Protein AF-A0A424SRV6-F1 (afdb_monomer)

Radius of gyration: 12.85 Å; Cα contacts (8 Å, |Δi|>4): 57; chains: 1; bounding box: 22×31×27 Å

Sequence (55 aa):
MPEGPETRRMADSISTALIDKKIISFSFFHEQLDPLRALSNISVFDALSKGKAII

Foldseek 3Di:
DDWQVRQQVVQVVCCVVFAPDFDPADDDPDPVCVVVRPDHRDGDNGWDDDTNDID

pLDDT: mean 92.74, std 4.47, range [70.38, 97.12]

Nearest PDB structures (foldseek):
  2oq4-assembly2_B  TM=9.415E-01  e=4.929E-02  Escherichia coli

Solvent-accessible surface area (backbone atoms only — n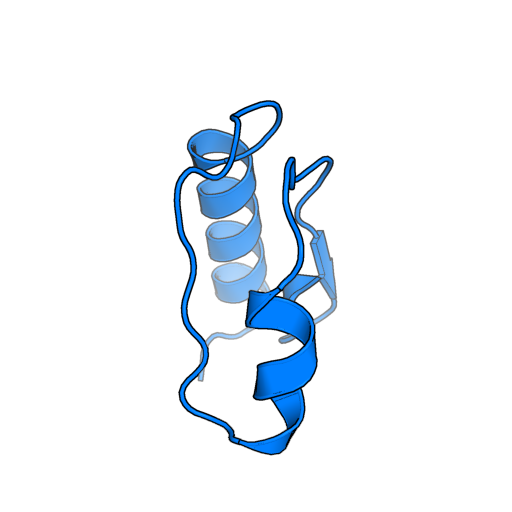ot comparable to full-atom values): 3456 Å² total; per-residue (Å²): 128,70,46,49,72,53,29,39,54,49,20,56,51,48,36,76,72,36,48,83,38,77,56,88,75,81,88,71,93,52,74,92,50,54,77,60,68,75,66,74,90,48,62,39,84,69,47,41,53,60,60,73,43,78,85

Secondary structure (DSSP, 8-state):
---HHHHHHHHHHHHHHHBT-B------SSGGGGGGGG--S-BB----EETTEE-

Structure (mmCIF, N/CA/C/O backbone):
data_AF-A0A424SRV6-F1
#
_entry.id   AF-A0A424SRV6-F1
#
loop_
_atom_site.group_PDB
_atom_site.id
_atom_site.type_symbol
_atom_site.label_atom_id
_atom_site.label_alt_id
_atom_site.label_comp_id
_atom_site.label_asym_id
_atom_site.label_entity_id
_atom_site.label_seq_id
_atom_site.pdbx_PDB_ins_code
_atom_site.Cartn_x
_atom_site.Cartn_y
_atom_site.Cartn_z
_atom_site.occupancy
_atom_site.B_iso_or_equiv
_atom_site.auth_seq_id
_atom_site.auth_comp_id
_atom_site.auth_asym_id
_atom_site.auth_atom_id
_atom_site.pdbx_PDB_model_num
ATOM 1 N N . MET A 1 1 ? 5.169 3.297 -18.049 1.00 70.38 1 MET A N 1
ATOM 2 C CA . MET A 1 1 ? 5.275 2.929 -16.620 1.00 70.38 1 MET A CA 1
ATOM 3 C C . MET A 1 1 ? 4.934 4.182 -15.829 1.00 70.38 1 MET A C 1
ATOM 5 O O . MET A 1 1 ? 5.336 5.238 -16.301 1.00 70.38 1 MET A O 1
ATOM 9 N N . PRO A 1 2 ? 4.168 4.113 -14.730 1.00 80.25 2 PRO A N 1
ATOM 10 C CA . PRO A 1 2 ? 3.938 5.279 -13.877 1.00 80.25 2 PRO A CA 1
ATOM 11 C C . PRO A 1 2 ? 5.285 5.879 -13.447 1.00 80.25 2 PRO A C 1
ATOM 13 O O . PRO A 1 2 ? 6.207 5.130 -13.108 1.00 80.25 2 PRO A O 1
ATOM 16 N N . GLU A 1 3 ? 5.429 7.200 -13.507 1.00 92.38 3 GLU A N 1
ATOM 17 C CA . GLU A 1 3 ? 6.602 7.897 -12.986 1.00 92.38 3 GLU A CA 1
ATOM 18 C C . GLU A 1 3 ? 6.362 8.277 -11.513 1.00 92.38 3 GLU A C 1
ATOM 20 O O . GLU A 1 3 ? 5.376 7.871 -10.886 1.00 92.38 3 GLU A O 1
ATOM 25 N N . GLY A 1 4 ? 7.307 9.003 -10.910 1.00 91.88 4 GLY A N 1
ATOM 26 C CA . GLY A 1 4 ? 7.234 9.388 -9.496 1.00 91.88 4 GLY A CA 1
ATOM 27 C C . GLY A 1 4 ? 5.910 10.066 -9.097 1.00 91.88 4 GLY A C 1
ATOM 28 O O . GLY A 1 4 ? 5.306 9.651 -8.106 1.00 91.88 4 GLY A O 1
ATOM 29 N N . PRO A 1 5 ? 5.410 11.063 -9.857 1.00 94.38 5 PRO A N 1
ATOM 30 C CA . PRO A 1 5 ? 4.131 11.708 -9.565 1.00 94.38 5 PRO A CA 1
ATOM 31 C C . PRO A 1 5 ? 2.935 10.751 -9.618 1.00 94.38 5 PRO A C 1
ATOM 33 O O . PRO A 1 5 ? 2.064 10.818 -8.752 1.00 94.38 5 PRO A O 1
ATOM 36 N N . GLU A 1 6 ? 2.876 9.851 -10.600 1.00 95.75 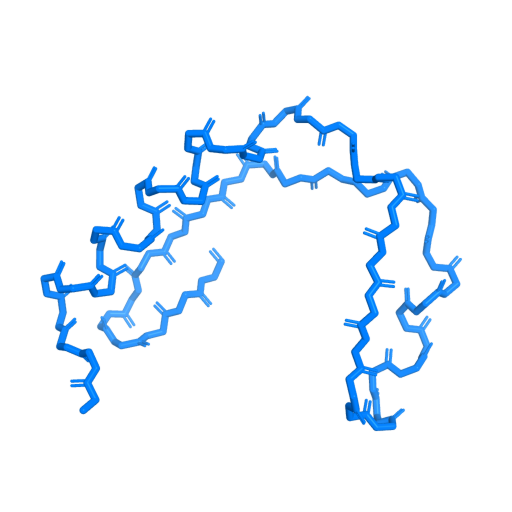6 GLU A N 1
ATOM 37 C CA . GLU A 1 6 ? 1.792 8.873 -10.715 1.00 95.75 6 GLU A CA 1
ATOM 38 C C . GLU A 1 6 ? 1.853 7.824 -9.602 1.00 95.75 6 GLU A C 1
ATOM 40 O O . GLU A 1 6 ? 0.819 7.472 -9.038 1.00 95.75 6 GLU A O 1
ATOM 45 N N . THR A 1 7 ? 3.056 7.375 -9.237 1.00 95.62 7 THR A N 1
ATOM 46 C CA . THR A 1 7 ? 3.262 6.418 -8.137 1.00 95.62 7 THR A CA 1
ATOM 47 C C . THR A 1 7 ? 2.819 7.019 -6.805 1.00 95.62 7 THR A C 1
ATOM 49 O O . THR A 1 7 ? 2.143 6.354 -6.023 1.00 95.62 7 THR A O 1
ATOM 52 N N . ARG A 1 8 ? 3.120 8.303 -6.569 1.00 95.62 8 ARG A N 1
ATOM 53 C CA . ARG A 1 8 ? 2.654 9.027 -5.381 1.00 95.62 8 ARG A CA 1
ATOM 54 C C . ARG A 1 8 ? 1.130 9.118 -5.329 1.00 95.62 8 ARG A C 1
ATOM 56 O O . ARG A 1 8 ? 0.540 8.775 -4.313 1.00 95.62 8 ARG A O 1
ATOM 63 N N . ARG A 1 9 ? 0.485 9.491 -6.441 1.00 96.44 9 ARG A N 1
ATOM 64 C CA . ARG A 1 9 ? -0.989 9.534 -6.527 1.00 96.44 9 ARG A CA 1
ATOM 65 C C . ARG A 1 9 ? -1.627 8.166 -6.280 1.00 96.44 9 ARG A C 1
ATOM 67 O O . ARG A 1 9 ? -2.714 8.084 -5.707 1.00 96.44 9 ARG A O 1
ATOM 74 N N . MET A 1 10 ? -0.968 7.094 -6.716 1.00 96.06 10 MET A N 1
ATOM 75 C CA . MET A 1 10 ? -1.418 5.732 -6.449 1.00 96.06 10 MET A CA 1
ATOM 76 C C . MET A 1 10 ? -1.315 5.389 -4.958 1.00 96.06 10 MET A C 1
ATOM 78 O O . MET A 1 10 ? -2.288 4.879 -4.408 1.00 96.06 10 MET A O 1
ATOM 82 N N . ALA A 1 11 ? -0.203 5.727 -4.294 1.00 96.38 11 ALA A N 1
ATOM 83 C CA . ALA A 1 11 ? -0.061 5.567 -2.845 1.00 96.38 11 ALA A CA 1
ATOM 84 C C . ALA A 1 11 ? -1.148 6.347 -2.080 1.00 96.38 11 ALA A C 1
ATOM 86 O O . ALA A 1 11 ? -1.851 5.754 -1.269 1.00 96.38 11 ALA A O 1
ATOM 87 N N . ASP A 1 12 ? -1.396 7.614 -2.433 1.00 96.56 12 ASP A N 1
ATOM 88 C CA . ASP A 1 12 ? -2.448 8.439 -1.810 1.00 96.56 12 ASP A CA 1
ATOM 89 C C . ASP A 1 12 ? -3.850 7.801 -1.946 1.00 96.56 12 ASP A C 1
ATOM 91 O O . ASP A 1 12 ? -4.673 7.825 -1.021 1.00 96.56 12 ASP A O 1
ATOM 95 N N . SER A 1 13 ? -4.124 7.188 -3.103 1.00 97.12 13 SER A N 1
ATOM 96 C CA . SER A 1 13 ? -5.386 6.485 -3.363 1.00 97.12 13 SER A CA 1
ATOM 97 C C . SER A 1 13 ? -5.519 5.217 -2.517 1.00 97.12 13 SER A C 1
ATOM 99 O O . SER A 1 13 ? -6.588 4.960 -1.962 1.00 97.12 13 SER A O 1
ATOM 101 N N . ILE A 1 14 ? -4.438 4.441 -2.385 1.00 96.44 14 ILE A N 1
ATOM 102 C CA . ILE A 1 14 ? -4.386 3.244 -1.533 1.00 96.44 14 ILE A CA 1
ATOM 103 C C . ILE A 1 14 ? -4.598 3.634 -0.071 1.00 96.44 14 ILE A C 1
ATO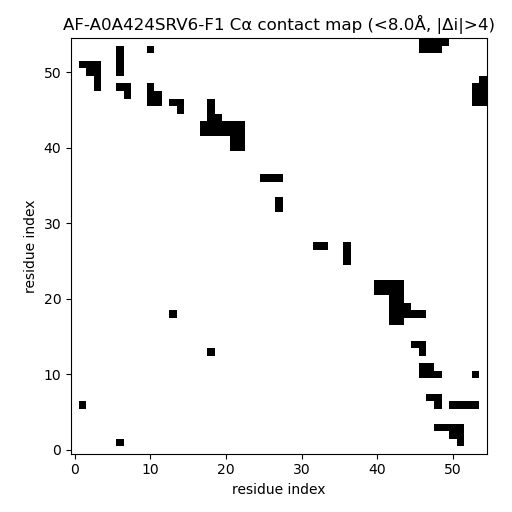M 105 O O . ILE A 1 14 ? -5.440 3.028 0.593 1.00 96.44 14 ILE A O 1
ATOM 109 N N . SER A 1 15 ? -3.911 4.678 0.398 1.00 96.19 15 SER A N 1
ATOM 110 C CA . SER A 1 15 ? -4.037 5.195 1.760 1.00 96.19 15 SER A CA 1
ATOM 111 C C . SER A 1 15 ? -5.488 5.524 2.099 1.00 96.19 15 SER A C 1
ATOM 113 O O . SER A 1 15 ? -6.040 5.020 3.074 1.00 96.19 15 SER A O 1
ATOM 115 N N . THR A 1 16 ? -6.155 6.279 1.225 1.00 96.31 16 THR A N 1
ATOM 116 C CA . THR A 1 16 ? -7.571 6.649 1.391 1.00 96.31 16 THR A CA 1
ATOM 117 C C . THR A 1 16 ? -8.501 5.428 1.374 1.00 96.31 16 THR A C 1
ATOM 119 O O . THR A 1 16 ? -9.520 5.377 2.071 1.00 96.31 16 THR A O 1
ATOM 122 N N . ALA A 1 17 ? -8.180 4.428 0.554 1.00 96.06 17 ALA A N 1
ATOM 123 C CA . ALA A 1 17 ? -9.036 3.271 0.350 1.00 96.06 17 ALA A CA 1
ATOM 124 C C . ALA A 1 17 ? -8.898 2.205 1.442 1.00 96.06 17 ALA A C 1
ATOM 126 O O . ALA A 1 17 ? -9.915 1.585 1.758 1.00 96.06 17 ALA A O 1
ATOM 127 N N . LEU A 1 18 ? -7.702 1.978 1.996 1.00 95.06 18 LEU A N 1
ATOM 128 C CA . LEU A 1 18 ? -7.385 0.761 2.755 1.00 95.06 18 LEU A CA 1
ATOM 129 C C . LEU A 1 18 ? -6.839 0.976 4.174 1.00 95.06 18 LEU A C 1
ATOM 131 O O . LEU A 1 18 ? -6.929 0.028 4.955 1.00 95.06 18 LEU A O 1
ATOM 135 N N . ILE A 1 19 ? -6.302 2.153 4.525 1.00 95.00 19 ILE A N 1
ATOM 136 C CA . ILE A 1 19 ? -5.745 2.376 5.874 1.00 95.00 19 ILE A CA 1
ATOM 137 C C . ILE A 1 19 ? -6.815 2.125 6.941 1.00 95.00 19 ILE A C 1
ATOM 139 O O . ILE A 1 19 ? -7.975 2.511 6.775 1.00 95.00 19 ILE A O 1
ATOM 143 N N . ASP A 1 20 ? -6.418 1.421 8.004 1.00 91.50 20 ASP A N 1
ATOM 144 C CA . ASP A 1 20 ? -7.242 1.028 9.157 1.00 91.50 20 ASP A CA 1
ATOM 145 C C . ASP A 1 20 ? -8.469 0.161 8.828 1.00 91.50 20 ASP A C 1
ATOM 147 O O . ASP A 1 20 ? -9.275 -0.172 9.703 1.00 91.50 20 ASP A O 1
ATOM 151 N N . LYS A 1 21 ? -8.613 -0.278 7.573 1.00 92.88 21 LYS A N 1
ATOM 152 C CA . LYS A 1 21 ? -9.666 -1.209 7.172 1.00 92.88 21 LYS A CA 1
ATOM 153 C C . LYS A 1 21 ? -9.160 -2.640 7.260 1.00 92.88 21 LYS A C 1
ATOM 155 O O . LYS A 1 21 ? -8.050 -2.975 6.844 1.00 92.88 21 LYS A O 1
ATOM 160 N N . LYS A 1 22 ? -10.021 -3.521 7.769 1.00 93.25 22 LYS A N 1
ATOM 161 C CA . LYS A 1 22 ? -9.758 -4.960 7.793 1.00 93.25 22 LYS A CA 1
ATOM 162 C C . LYS A 1 22 ? -9.778 -5.515 6.368 1.00 93.25 22 LYS A C 1
ATOM 164 O O . LYS A 1 22 ? -10.789 -5.397 5.675 1.00 93.25 22 LYS A O 1
ATOM 169 N N . ILE A 1 23 ? -8.702 -6.185 5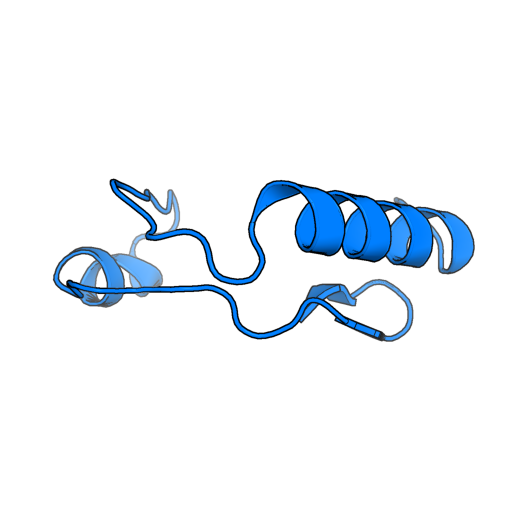.960 1.00 93.50 23 ILE A N 1
ATOM 170 C CA . ILE A 1 23 ? -8.663 -6.918 4.694 1.00 93.50 23 ILE A CA 1
ATOM 171 C C . ILE A 1 23 ? -9.431 -8.232 4.865 1.00 93.50 23 ILE A C 1
ATOM 173 O O . ILE A 1 23 ? -9.056 -9.094 5.658 1.00 93.50 23 ILE A O 1
ATOM 177 N N . ILE A 1 24 ? -10.539 -8.368 4.134 1.00 92.19 24 ILE A N 1
ATOM 178 C CA . ILE A 1 24 ? -11.415 -9.551 4.194 1.00 92.19 24 ILE A CA 1
ATOM 179 C C . ILE A 1 24 ? -10.840 -10.696 3.354 1.00 92.19 24 ILE A C 1
ATOM 181 O O . ILE A 1 24 ? -10.964 -11.860 3.720 1.00 92.19 24 ILE A O 1
ATOM 185 N N . SER A 1 25 ? -10.214 -10.364 2.224 1.00 90.31 25 SER A N 1
ATOM 186 C CA . SER A 1 25 ? -9.593 -11.332 1.322 1.00 90.31 25 SER A CA 1
ATOM 187 C C . SER A 1 25 ? -8.512 -10.664 0.478 1.00 90.31 25 SER A C 1
ATOM 189 O O . SER A 1 25 ? -8.571 -9.460 0.227 1.00 90.31 25 SER A O 1
ATOM 191 N N . PHE A 1 26 ? -7.536 -11.451 0.040 1.00 92.38 26 PHE A N 1
ATOM 192 C CA . PHE A 1 26 ? -6.500 -11.057 -0.908 1.00 92.38 26 PHE A CA 1
ATOM 193 C C . PHE A 1 26 ? -6.056 -12.296 -1.691 1.00 92.38 26 PHE A C 1
ATOM 195 O O . PHE A 1 26 ? -6.245 -13.430 -1.248 1.00 92.38 26 PHE A O 1
ATOM 202 N N . SER A 1 27 ? -5.482 -12.088 -2.872 1.00 91.81 27 SER A N 1
ATOM 203 C CA . SER A 1 27 ? -4.935 -13.170 -3.688 1.00 91.81 27 SER A CA 1
ATOM 204 C C . SER A 1 27 ? -3.702 -12.682 -4.436 1.00 91.81 27 SER A C 1
ATOM 206 O O . SER 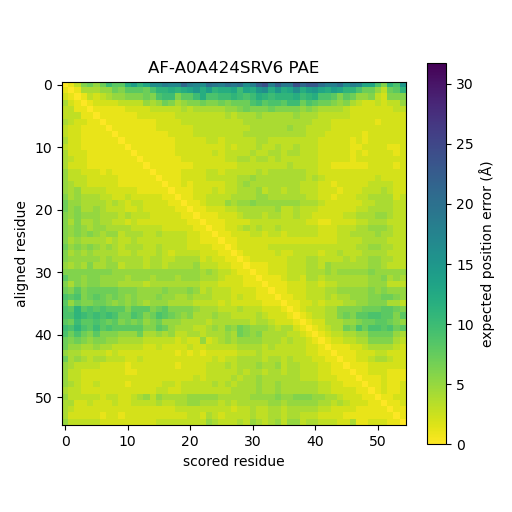A 1 27 ? -3.630 -11.520 -4.834 1.00 91.81 27 SER A O 1
ATOM 208 N N . PHE A 1 28 ? -2.734 -13.577 -4.612 1.00 92.50 28 PHE A N 1
ATOM 209 C CA . PHE A 1 28 ? -1.510 -13.315 -5.356 1.00 92.50 28 PHE A CA 1
ATOM 210 C C . PHE A 1 28 ? -1.378 -14.349 -6.469 1.00 92.50 28 PHE A C 1
ATOM 212 O O . PHE A 1 28 ? -1.567 -15.541 -6.230 1.00 92.50 28 PHE A O 1
ATOM 219 N N . PHE A 1 29 ? -1.051 -13.898 -7.680 1.00 93.06 29 PHE A N 1
ATOM 220 C CA . PHE A 1 29 ? -0.867 -14.787 -8.833 1.00 93.06 29 PHE A CA 1
ATOM 221 C C . PHE A 1 29 ? 0.482 -15.508 -8.832 1.00 93.06 29 PHE A C 1
ATOM 223 O O . PHE A 1 29 ? 0.624 -16.537 -9.482 1.00 93.06 29 PHE A O 1
ATOM 230 N N . HIS A 1 30 ? 1.477 -14.962 -8.134 1.00 95.00 30 HIS A N 1
ATOM 231 C CA . HIS A 1 30 ? 2.816 -15.530 -8.102 1.00 95.00 30 HIS A CA 1
ATOM 232 C C . HIS A 1 30 ? 2.914 -16.604 -7.013 1.00 95.00 30 HIS A C 1
ATOM 234 O O . HIS A 1 30 ? 2.735 -16.293 -5.837 1.00 95.00 30 HIS A O 1
ATOM 240 N N . GLU A 1 31 ? 3.258 -17.836 -7.391 1.00 93.69 31 GLU A N 1
ATOM 241 C CA . GLU A 1 31 ? 3.276 -19.015 -6.502 1.00 93.69 31 GLU A CA 1
ATOM 242 C C . GLU A 1 31 ? 4.163 -18.824 -5.261 1.00 93.69 31 GLU A C 1
ATOM 244 O O . GLU A 1 31 ? 3.828 -19.254 -4.162 1.00 93.69 31 GLU A O 1
ATOM 249 N N . GLN A 1 32 ? 5.275 -18.089 -5.386 1.00 96.06 32 GLN A N 1
ATOM 250 C CA . GLN A 1 32 ? 6.157 -17.795 -4.242 1.00 96.06 32 GLN A CA 1
ATOM 251 C C . GLN A 1 32 ? 5.478 -16.994 -3.112 1.00 96.06 32 GLN A C 1
ATOM 253 O O . GLN A 1 32 ? 6.010 -16.938 -2.006 1.0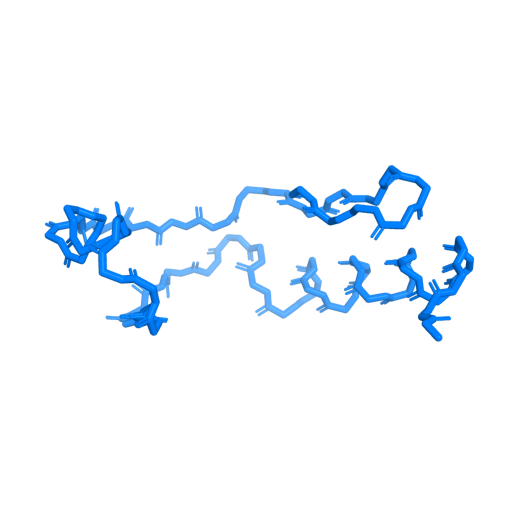0 96.06 32 GLN A O 1
ATOM 258 N N . LEU A 1 33 ? 4.323 -16.374 -3.372 1.00 93.94 33 LEU A N 1
ATOM 259 C CA . LEU A 1 33 ? 3.542 -15.627 -2.383 1.00 93.94 33 LEU A CA 1
ATOM 260 C C . LEU A 1 33 ? 2.396 -16.452 -1.781 1.00 93.94 33 LEU A C 1
ATOM 262 O O . LEU A 1 33 ? 1.692 -15.957 -0.902 1.00 93.94 33 LEU A O 1
ATOM 266 N N . ASP A 1 34 ? 2.216 -17.709 -2.193 1.00 90.38 34 ASP A N 1
ATOM 267 C CA . ASP A 1 34 ? 1.188 -18.594 -1.641 1.00 90.38 34 ASP A CA 1
ATOM 268 C C . ASP A 1 34 ? 1.247 -18.767 -0.116 1.00 90.38 34 ASP A C 1
ATOM 270 O O . ASP A 1 34 ? 0.174 -18.782 0.495 1.00 90.38 34 ASP A O 1
ATOM 274 N N . PRO A 1 35 ? 2.426 -18.791 0.548 1.00 90.75 35 PRO A N 1
ATOM 275 C CA . PRO A 1 35 ? 2.482 -18.828 2.010 1.00 90.75 35 PRO A CA 1
ATOM 276 C C . PRO A 1 35 ? 1.750 -17.658 2.682 1.00 90.75 35 PRO A C 1
ATOM 278 O O . PRO A 1 35 ? 1.237 -17.808 3.790 1.00 90.75 35 PRO A O 1
ATOM 281 N N . LEU A 1 36 ? 1.646 -16.501 2.013 1.00 89.50 36 LEU A N 1
ATOM 282 C CA . LEU A 1 36 ? 0.946 -15.336 2.553 1.00 89.50 36 LEU A CA 1
ATOM 283 C C . LEU A 1 36 ? -0.571 -15.529 2.581 1.00 89.50 36 LEU A C 1
ATOM 285 O O . LEU A 1 36 ? -1.226 -14.894 3.398 1.00 89.50 36 LEU A O 1
ATOM 289 N N . ARG A 1 37 ? -1.146 -16.417 1.756 1.00 85.88 37 ARG A N 1
ATOM 290 C CA . ARG A 1 37 ? -2.602 -16.665 1.704 1.00 85.88 37 ARG A CA 1
ATOM 291 C C . ARG A 1 37 ? -3.174 -17.197 3.021 1.00 85.88 37 ARG A C 1
ATOM 293 O O . ARG A 1 37 ? -4.368 -17.060 3.258 1.00 85.88 37 ARG A O 1
ATOM 300 N N . ALA A 1 38 ? -2.339 -17.805 3.864 1.00 85.75 38 ALA A N 1
ATOM 301 C CA . ALA A 1 38 ? -2.743 -18.339 5.164 1.00 85.75 38 ALA A CA 1
ATOM 302 C C . ALA A 1 38 ? -2.815 -17.269 6.271 1.00 85.75 38 ALA A C 1
ATOM 304 O O . ALA A 1 38 ? -3.299 -17.550 7.369 1.00 85.75 38 ALA A O 1
ATOM 305 N N . LEU A 1 39 ? -2.327 -16.050 6.012 1.00 88.50 39 LEU A N 1
ATOM 306 C CA . LEU A 1 39 ? -2.380 -14.959 6.978 1.00 88.50 39 LEU A CA 1
ATOM 307 C C . LEU A 1 39 ? -3.825 -14.487 7.185 1.00 88.50 39 LEU A C 1
ATOM 309 O O . LEU A 1 39 ? -4.598 -14.321 6.243 1.00 88.50 39 LEU A O 1
ATOM 313 N N . SER A 1 40 ? -4.174 -14.230 8.444 1.00 86.69 40 SER A N 1
ATOM 314 C CA . SER A 1 40 ? -5.476 -13.698 8.848 1.00 86.69 40 SER A CA 1
ATOM 315 C C . SER A 1 40 ? -5.304 -12.398 9.629 1.00 86.69 40 SER A C 1
ATOM 317 O O . SER A 1 40 ? -4.231 -12.126 10.163 1.00 86.69 40 SER A O 1
ATOM 319 N N . ASN A 1 41 ? -6.368 -11.592 9.699 1.00 87.69 41 ASN A N 1
ATOM 320 C CA . ASN A 1 41 ? -6.387 -10.307 10.414 1.00 87.69 41 ASN A CA 1
ATOM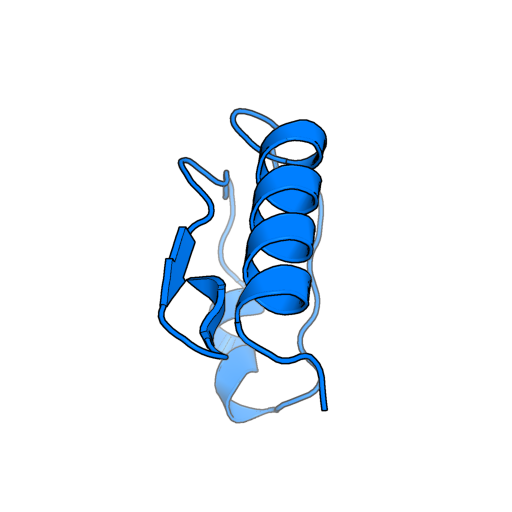 321 C C . ASN A 1 41 ? -5.344 -9.293 9.912 1.00 87.69 41 ASN A C 1
ATOM 323 O O . ASN A 1 41 ? -4.709 -8.601 10.700 1.00 87.69 41 ASN A O 1
ATOM 327 N N . ILE A 1 42 ? -5.191 -9.195 8.591 1.00 91.88 42 ILE A N 1
ATOM 328 C CA . ILE A 1 42 ? -4.313 -8.211 7.956 1.00 91.88 42 ILE A CA 1
ATOM 329 C C . ILE A 1 42 ? -5.034 -6.862 7.853 1.00 91.88 42 ILE A C 1
ATOM 331 O O . ILE A 1 42 ? -6.212 -6.793 7.484 1.00 91.88 42 ILE A O 1
ATOM 335 N N . SER A 1 43 ? -4.301 -5.791 8.132 1.00 92.56 43 SER A N 1
ATOM 336 C CA . SER A 1 43 ? -4.686 -4.408 7.860 1.00 92.56 43 SER A CA 1
ATOM 337 C C . SER A 1 43 ? -3.501 -3.658 7.261 1.00 92.56 43 SER A C 1
ATOM 339 O O . SER A 1 43 ? -2.344 -3.995 7.520 1.00 92.56 43 SER A O 1
ATOM 341 N N . VAL A 1 44 ? -3.792 -2.637 6.459 1.00 93.88 44 VAL A N 1
ATOM 342 C CA . VAL A 1 44 ? -2.779 -1.704 5.955 1.00 93.88 44 VAL A CA 1
ATOM 343 C C . VAL A 1 44 ? -2.662 -0.562 6.960 1.00 93.88 44 VAL A C 1
ATOM 345 O O . VAL A 1 44 ? -3.671 0.046 7.309 1.00 93.88 44 VAL A O 1
ATOM 348 N N . PHE A 1 45 ? -1.450 -0.303 7.450 1.00 94.75 45 PHE A N 1
ATOM 349 C CA . PHE A 1 45 ? -1.175 0.809 8.369 1.00 94.75 45 PHE A CA 1
ATOM 350 C C . PHE A 1 45 ? -0.803 2.094 7.620 1.00 94.75 45 PHE A C 1
ATOM 352 O O . PHE A 1 45 ? -1.186 3.183 8.030 1.00 94.75 45 PHE A O 1
ATOM 359 N N . ASP A 1 46 ? -0.071 1.965 6.516 1.00 94.94 46 ASP A N 1
ATOM 360 C CA . ASP A 1 46 ? 0.391 3.082 5.696 1.00 94.94 46 ASP A CA 1
ATOM 361 C C . ASP A 1 46 ? 0.602 2.599 4.253 1.00 94.94 46 ASP A C 1
ATOM 363 O O . ASP A 1 46 ? 0.729 1.393 4.023 1.00 94.94 46 ASP A O 1
ATOM 367 N N . ALA A 1 47 ? 0.632 3.524 3.295 1.00 96.31 47 ALA A N 1
ATOM 368 C CA . ALA A 1 47 ? 1.029 3.250 1.919 1.00 96.31 47 ALA A CA 1
ATOM 369 C C . ALA A 1 47 ? 1.958 4.358 1.415 1.00 96.31 47 ALA A C 1
ATOM 371 O O . ALA A 1 47 ? 1.597 5.536 1.351 1.00 96.31 47 ALA A O 1
ATOM 372 N N . LEU A 1 48 ? 3.172 3.973 1.032 1.00 96.00 48 LEU A N 1
ATOM 373 C CA . LEU A 1 48 ? 4.258 4.889 0.708 1.00 96.00 48 LEU A CA 1
ATOM 374 C C . LEU A 1 48 ? 4.707 4.720 -0.741 1.00 96.00 48 LEU A C 1
ATOM 376 O O . LEU A 1 48 ? 4.737 3.622 -1.290 1.00 96.00 48 LEU A O 1
ATOM 380 N N . SER A 1 49 ? 5.146 5.818 -1.357 1.00 95.62 49 SER A N 1
ATOM 381 C CA . SER A 1 49 ? 5.812 5.786 -2.662 1.00 95.62 49 SER A CA 1
ATOM 382 C C . SER A 1 49 ? 7.304 6.077 -2.523 1.00 95.62 49 SER A C 1
ATOM 384 O O . SER A 1 49 ? 7.682 7.109 -1.962 1.00 95.62 49 SER A O 1
ATOM 386 N N . LYS A 1 50 ? 8.158 5.233 -3.109 1.00 94.56 50 LYS A N 1
ATOM 387 C CA . LYS A 1 50 ? 9.604 5.474 -3.229 1.00 94.56 50 LYS A CA 1
ATOM 388 C C . LYS A 1 50 ? 10.033 5.366 -4.687 1.00 94.56 50 LYS A C 1
ATOM 390 O O . LYS A 1 50 ? 10.274 4.279 -5.210 1.00 94.56 50 LYS A O 1
ATOM 395 N N . GLY A 1 51 ? 10.128 6.512 -5.360 1.00 91.94 51 GLY A N 1
ATOM 396 C CA . GLY A 1 51 ? 10.353 6.548 -6.804 1.00 91.94 51 GLY A CA 1
ATOM 397 C C . GLY A 1 51 ? 9.180 5.891 -7.531 1.00 91.94 51 GLY A C 1
ATOM 398 O O . GLY A 1 51 ? 8.087 6.441 -7.525 1.00 91.94 51 GLY A O 1
ATOM 399 N N .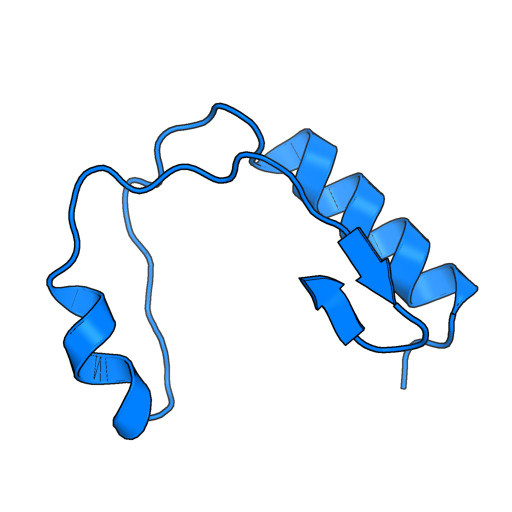 LYS A 1 52 ? 9.414 4.712 -8.120 1.00 94.00 52 LYS A N 1
ATOM 400 C CA . LYS A 1 52 ? 8.395 3.912 -8.827 1.00 94.00 52 LYS A CA 1
ATOM 401 C C . LYS A 1 52 ? 7.843 2.744 -8.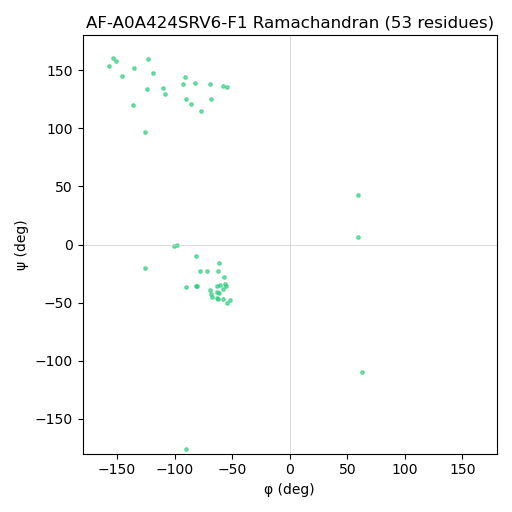000 1.00 94.00 52 LYS A C 1
ATOM 403 O O . LYS A 1 52 ? 7.010 1.991 -8.491 1.00 94.00 52 LYS A O 1
ATOM 408 N N . ALA A 1 53 ? 8.342 2.556 -6.778 1.00 94.25 53 ALA A N 1
ATOM 409 C CA . ALA A 1 53 ? 7.889 1.500 -5.881 1.00 94.25 53 ALA A CA 1
ATOM 410 C C . ALA A 1 53 ? 6.751 1.994 -4.979 1.00 94.25 53 ALA A C 1
ATOM 412 O O . ALA A 1 53 ? 6.782 3.141 -4.526 1.00 94.25 53 ALA A O 1
ATOM 413 N N . ILE A 1 54 ? 5.804 1.098 -4.696 1.00 94.69 54 ILE A N 1
ATOM 414 C CA . ILE A 1 54 ? 4.780 1.249 -3.659 1.00 94.69 54 ILE A CA 1
ATOM 415 C C . ILE A 1 54 ? 5.108 0.260 -2.547 1.00 94.69 54 ILE A C 1
ATOM 417 O O . ILE A 1 54 ? 5.469 -0.884 -2.839 1.00 94.69 54 ILE A O 1
ATOM 421 N N . ILE A 1 55 ? 5.031 0.731 -1.308 1.00 94.06 55 ILE A N 1
ATOM 422 C CA . ILE A 1 55 ? 5.318 -0.029 -0.091 1.00 94.06 55 ILE A CA 1
ATOM 423 C C . ILE A 1 55 ? 4.100 0.065 0.813 1.00 94.06 55 ILE A C 1
ATOM 425 O O . ILE A 1 55 ? 3.668 1.215 1.054 1.00 94.06 55 ILE A O 1
#

Mean predicted aligned error: 3.6 Å